Protein AF-A0A8H7N3E3-F1 (afdb_monomer_lite)

Foldseek 3Di:
DCPQPQDLLAAKEFEFDAPDPVQAEPVRDGFGDPLDMDGHPDPVSVVLVVCLVCVLPPPPPLVVLVPDPPRSSNSCRHPRVVVQPDPNNYTYDYQLCANADCCVVPNPGNRHNNPHHDCPPPVVCVVVVVVVVVVVVVVVVVVVVCVVCVVVPDDPCVVPDPPNPDPPD

Structure (mmCIF, N/CA/C/O backbone):
data_AF-A0A8H7N3E3-F1
#
_entry.id   AF-A0A8H7N3E3-F1
#
loop_
_atom_site.group_PDB
_atom_site.id
_atom_site.type_symbol
_atom_site.label_atom_id
_atom_site.label_alt_id
_atom_site.label_comp_id
_atom_site.label_asym_id
_atom_site.label_entity_id
_atom_site.label_seq_id
_atom_site.pdbx_PDB_ins_code
_atom_site.Cartn_x
_atom_site.Cartn_y
_atom_site.Cartn_z
_atom_site.occupancy
_atom_site.B_iso_or_equiv
_atom_site.auth_seq_id
_atom_site.auth_comp_id
_atom_site.auth_asym_id
_atom_site.auth_atom_id
_atom_site.pdbx_PDB_model_num
ATOM 1 N N . MET A 1 1 ? 7.000 -18.600 -3.829 1.00 56.16 1 MET A N 1
ATOM 2 C CA . MET A 1 1 ? 7.696 -17.412 -3.288 1.00 56.16 1 MET A CA 1
ATOM 3 C C . MET A 1 1 ? 6.668 -16.594 -2.520 1.00 56.16 1 MET A C 1
ATOM 5 O O . MET A 1 1 ? 5.616 -16.343 -3.088 1.00 56.16 1 MET A O 1
ATOM 9 N N . ASN A 1 2 ? 6.921 -16.256 -1.253 1.00 86.75 2 ASN A N 1
ATOM 10 C CA . ASN A 1 2 ? 6.021 -15.457 -0.412 1.00 86.75 2 ASN A CA 1
ATOM 11 C C . ASN A 1 2 ? 6.758 -14.183 0.020 1.00 86.75 2 ASN A C 1
ATOM 13 O O . ASN A 1 2 ? 7.501 -14.206 0.995 1.00 86.75 2 ASN A O 1
ATOM 17 N N . LEU A 1 3 ? 6.634 -13.109 -0.765 1.00 92.56 3 LEU A N 1
ATOM 18 C CA . LEU A 1 3 ? 7.453 -11.903 -0.597 1.00 92.56 3 LEU A CA 1
ATOM 19 C C . LEU A 1 3 ? 7.154 -11.151 0.709 1.00 92.56 3 LEU A C 1
ATOM 21 O O . LEU A 1 3 ? 8.069 -10.626 1.334 1.00 92.56 3 LEU A O 1
ATOM 25 N N . TRP A 1 4 ? 5.883 -11.085 1.107 1.00 94.69 4 TRP A N 1
ATOM 26 C CA . TRP A 1 4 ? 5.431 -10.291 2.257 1.00 94.69 4 TRP A CA 1
ATOM 27 C C . TRP A 1 4 ? 5.118 -11.135 3.493 1.00 94.69 4 TRP A C 1
ATOM 29 O O . TRP A 1 4 ? 4.577 -10.611 4.463 1.00 94.69 4 TRP A O 1
ATOM 39 N N . ASP A 1 5 ? 5.497 -12.416 3.473 1.00 94.00 5 ASP A N 1
ATOM 40 C CA . ASP A 1 5 ? 5.172 -13.393 4.516 1.00 94.00 5 ASP A CA 1
ATOM 41 C C . ASP A 1 5 ? 3.659 -13.450 4.809 1.00 94.00 5 ASP A C 1
ATOM 43 O O . ASP A 1 5 ? 3.222 -13.447 5.954 1.00 94.00 5 ASP A O 1
ATOM 47 N N . TYR A 1 6 ? 2.843 -13.458 3.749 1.00 93.69 6 TYR A N 1
ATOM 48 C CA . TYR A 1 6 ? 1.392 -13.600 3.853 1.00 93.69 6 TYR A CA 1
ATOM 49 C C . TYR A 1 6 ? 1.041 -15.033 4.261 1.00 93.69 6 TYR A C 1
ATOM 51 O O . TYR A 1 6 ? 1.397 -15.977 3.546 1.00 93.69 6 TYR A O 1
ATOM 59 N N . LYS A 1 7 ? 0.379 -15.219 5.404 1.00 94.44 7 LYS A N 1
ATOM 60 C CA . LYS A 1 7 ? 0.063 -16.544 5.962 1.00 94.44 7 LYS A CA 1
ATOM 61 C C . LYS A 1 7 ? -1.422 -16.868 5.785 1.00 94.44 7 LYS A C 1
ATOM 63 O O . LYS A 1 7 ? -2.224 -15.954 5.642 1.00 94.44 7 LYS A O 1
ATOM 68 N N . PRO A 1 8 ? -1.834 -18.148 5.867 1.00 93.75 8 PRO A N 1
ATOM 69 C CA . PRO A 1 8 ? -3.253 -18.512 5.777 1.00 93.75 8 PRO A CA 1
ATOM 70 C C . PRO A 1 8 ? -4.161 -17.854 6.831 1.00 93.75 8 PRO A C 1
ATOM 72 O O . PRO A 1 8 ? -5.365 -17.769 6.615 1.00 93.75 8 PRO A O 1
ATOM 75 N N . HIS A 1 9 ? -3.598 -17.418 7.964 1.00 95.00 9 HIS A N 1
ATOM 76 C CA . HIS A 1 9 ? -4.306 -16.683 9.022 1.00 95.00 9 HIS A CA 1
ATOM 77 C C . HIS A 1 9 ? -4.100 -15.161 8.954 1.00 95.00 9 HIS A C 1
ATOM 79 O O . HIS A 1 9 ? -4.698 -14.440 9.746 1.00 95.00 9 HIS A O 1
ATOM 85 N N . THR A 1 10 ? -3.282 -14.658 8.023 1.00 97.62 10 THR A N 1
ATOM 86 C CA . THR A 1 10 ? -3.203 -13.220 7.763 1.00 97.62 10 THR A CA 1
ATOM 87 C C . THR A 1 10 ? -4.523 -12.774 7.164 1.00 97.62 10 THR A C 1
ATOM 89 O O . THR A 1 10 ? -4.945 -13.291 6.134 1.00 97.62 10 THR A O 1
ATOM 92 N N . LEU A 1 11 ? -5.188 -11.818 7.806 1.00 98.25 11 LEU A N 1
ATOM 93 C CA . LEU A 1 11 ? -6.480 -11.311 7.355 1.00 98.25 11 LEU A CA 1
ATOM 94 C C . LEU A 1 11 ? -6.281 -10.269 6.271 1.00 98.25 11 LEU A C 1
ATOM 96 O O . LEU A 1 11 ? -6.944 -10.313 5.236 1.00 98.25 11 LEU A O 1
ATOM 100 N N . ILE A 1 12 ? -5.343 -9.350 6.505 1.00 98.06 12 ILE A N 1
ATOM 101 C CA . ILE A 1 12 ? -5.056 -8.246 5.602 1.00 98.06 12 ILE A CA 1
ATOM 102 C C . ILE A 1 12 ? -3.562 -7.922 5.586 1.00 98.06 12 ILE A C 1
ATOM 104 O O . ILE A 1 12 ? -2.892 -7.955 6.617 1.00 98.06 12 ILE A O 1
ATOM 108 N N . ALA A 1 13 ? -3.042 -7.590 4.410 1.00 97.62 13 ALA A N 1
ATOM 109 C CA . ALA A 1 13 ? -1.720 -7.010 4.239 1.00 97.62 13 ALA A CA 1
ATOM 110 C C . ALA A 1 13 ? -1.833 -5.674 3.506 1.00 97.62 13 ALA A C 1
ATOM 112 O O . ALA A 1 13 ? -2.474 -5.617 2.457 1.00 97.62 13 ALA A O 1
ATOM 113 N N . MET A 1 14 ? -1.222 -4.621 4.045 1.00 97.81 14 MET A N 1
ATOM 114 C CA . MET A 1 14 ? -1.304 -3.255 3.512 1.00 97.81 14 MET A CA 1
ATOM 115 C C . MET A 1 14 ? 0.052 -2.579 3.512 1.00 97.81 14 MET A C 1
ATOM 117 O O . MET A 1 14 ? 0.887 -2.860 4.372 1.00 97.81 14 MET A O 1
ATOM 121 N N . ALA A 1 15 ? 0.268 -1.690 2.545 1.00 97.56 15 ALA A N 1
ATOM 122 C CA . ALA A 1 15 ? 1.486 -0.897 2.490 1.00 97.56 15 ALA A CA 1
ATOM 123 C C . ALA A 1 15 ? 1.574 0.046 3.690 1.00 97.56 15 ALA A C 1
ATOM 125 O O . ALA A 1 15 ? 0.572 0.605 4.110 1.00 97.56 15 ALA A O 1
ATOM 126 N N . GLU A 1 16 ? 2.762 0.237 4.240 1.00 97.69 16 GLU A N 1
ATOM 127 C 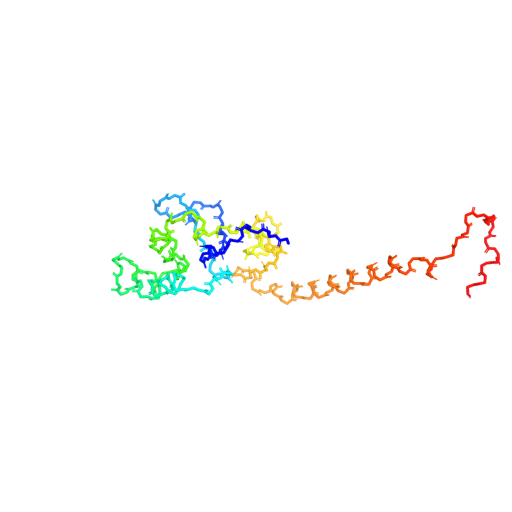CA . GLU A 1 16 ? 3.017 1.329 5.175 1.00 97.69 16 GLU A CA 1
ATOM 128 C C . GLU A 1 16 ? 2.908 2.672 4.442 1.00 97.69 16 GLU A C 1
ATOM 130 O O . GLU A 1 16 ? 3.212 2.776 3.242 1.00 97.69 16 GLU A O 1
ATOM 135 N N . ASP A 1 17 ? 2.458 3.699 5.160 1.00 96.38 17 ASP A N 1
ATOM 136 C CA . ASP A 1 17 ? 2.604 5.073 4.701 1.00 96.38 17 ASP A CA 1
ATOM 137 C C . ASP A 1 17 ? 4.048 5.573 4.890 1.00 96.38 17 ASP A C 1
ATOM 139 O O . ASP A 1 17 ? 4.984 4.776 5.027 1.00 96.38 17 ASP A O 1
ATOM 143 N N . LEU A 1 18 ? 4.263 6.883 4.814 1.00 94.38 18 LEU A N 1
ATOM 144 C CA . LEU A 1 18 ? 5.589 7.467 4.947 1.00 94.38 18 LEU A CA 1
ATOM 145 C C . LEU A 1 18 ? 6.094 7.338 6.395 1.00 94.38 18 LEU A C 1
ATOM 147 O O . LEU A 1 18 ? 5.359 7.537 7.356 1.00 94.38 18 LEU A O 1
ATOM 151 N N . ASP A 1 19 ? 7.385 7.058 6.568 1.00 95.00 19 ASP A N 1
ATOM 152 C CA . ASP A 1 19 ? 8.025 7.069 7.889 1.00 95.00 19 ASP A CA 1
ATOM 153 C C . ASP A 1 19 ? 8.356 8.513 8.312 1.00 95.00 19 ASP A C 1
ATOM 155 O O . ASP A 1 19 ? 9.507 8.957 8.289 1.00 95.00 19 ASP A O 1
ATOM 159 N N . ILE A 1 20 ? 7.311 9.287 8.614 1.00 93.62 20 ILE A N 1
ATOM 160 C CA . ILE A 1 20 ? 7.389 10.687 9.050 1.00 93.62 20 ILE A CA 1
ATOM 161 C C . ILE A 1 20 ? 6.420 10.944 10.210 1.00 93.62 20 ILE A C 1
ATOM 163 O O . ILE A 1 20 ? 5.387 10.286 10.287 1.00 93.62 20 ILE A O 1
ATOM 167 N N . PRO A 1 21 ? 6.682 11.930 11.095 1.00 94.69 21 PRO A N 1
ATOM 168 C CA . PRO A 1 21 ? 5.886 12.124 12.311 1.00 94.69 21 PRO A CA 1
ATOM 169 C C . PRO A 1 21 ? 4.356 12.213 12.124 1.00 94.69 21 PRO A C 1
ATOM 171 O O . PRO A 1 21 ? 3.650 11.680 12.977 1.00 94.69 21 PRO A O 1
ATOM 174 N N . PRO A 1 22 ? 3.814 12.840 11.057 1.00 92.50 22 PRO A N 1
ATOM 175 C CA . PRO A 1 22 ? 2.367 12.868 10.814 1.00 92.50 22 PRO A CA 1
ATOM 176 C C . PRO A 1 22 ? 1.711 11.507 10.542 1.00 92.50 22 PRO A C 1
ATOM 178 O O . PRO A 1 22 ? 0.512 11.375 10.766 1.00 92.50 22 PRO A O 1
ATOM 181 N N . ASP A 1 23 ? 2.477 10.515 10.087 1.00 95.31 23 ASP A N 1
ATOM 182 C CA . ASP A 1 23 ? 1.974 9.199 9.674 1.00 95.31 23 ASP A CA 1
ATOM 183 C C . ASP A 1 23 ? 2.129 8.137 10.770 1.00 95.31 23 ASP A C 1
ATOM 185 O O . ASP A 1 23 ? 2.068 6.935 10.517 1.00 95.31 23 ASP A O 1
ATOM 189 N N . TYR A 1 24 ? 2.287 8.583 12.015 1.00 97.38 24 TYR A N 1
ATOM 190 C CA . TYR A 1 24 ? 2.207 7.745 13.200 1.00 97.38 24 TYR A CA 1
ATOM 191 C C . TYR A 1 24 ? 0.866 7.943 13.890 1.00 97.38 24 TYR A C 1
ATOM 193 O O . TYR A 1 24 ? 0.427 9.063 14.150 1.00 97.38 24 TYR A O 1
ATOM 201 N N . ASP A 1 25 ? 0.220 6.836 14.230 1.00 96.06 25 ASP A N 1
ATOM 202 C CA . ASP A 1 25 ? -1.014 6.876 15.001 1.00 96.06 25 ASP A CA 1
ATOM 203 C C . ASP A 1 25 ? -0.760 7.132 16.507 1.00 96.06 25 ASP A C 1
ATOM 205 O O . ASP A 1 25 ? 0.393 7.186 16.951 1.00 96.06 25 ASP A O 1
ATOM 209 N N . PRO A 1 26 ? -1.813 7.259 17.341 1.00 95.25 26 PRO A N 1
ATOM 210 C CA . PRO A 1 26 ? -1.668 7.562 18.765 1.00 95.25 26 PRO A CA 1
ATOM 211 C C . PRO A 1 26 ? -0.919 6.494 19.572 1.00 95.25 26 PRO A C 1
ATOM 213 O O . PRO A 1 26 ? -0.466 6.777 20.680 1.00 95.25 26 PRO A O 1
ATOM 216 N N . GLN A 1 27 ? -0.794 5.271 19.052 1.00 95.81 27 GLN A N 1
ATOM 217 C CA . GLN A 1 27 ? -0.043 4.175 19.664 1.00 95.81 27 GLN A CA 1
ATOM 218 C C . GLN A 1 27 ? 1.394 4.079 19.121 1.00 95.81 27 GLN A C 1
ATOM 220 O O . GLN A 1 27 ? 2.124 3.155 19.483 1.00 95.81 27 GLN A O 1
ATOM 225 N N . GLY A 1 28 ? 1.820 5.025 18.278 1.00 97.00 28 GLY A N 1
ATOM 226 C CA . GLY A 1 28 ? 3.180 5.103 17.755 1.00 97.00 28 GLY A CA 1
ATOM 227 C C . GLY A 1 28 ? 3.478 4.078 16.663 1.00 97.00 28 GLY A C 1
ATOM 228 O O . GLY A 1 28 ? 4.639 3.726 16.462 1.00 97.00 28 GLY A O 1
ATOM 229 N N . LYS A 1 29 ? 2.458 3.586 15.954 1.00 97.19 29 LYS A N 1
ATOM 230 C CA . LYS A 1 29 ? 2.627 2.701 14.797 1.00 97.19 29 LYS A CA 1
ATOM 231 C C . LYS A 1 29 ? 2.361 3.466 13.505 1.00 97.19 29 LYS A C 1
ATOM 233 O O . LYS A 1 29 ? 1.343 4.154 13.405 1.00 97.19 29 LYS A O 1
ATOM 238 N N . ILE A 1 30 ? 3.207 3.248 12.496 1.00 97.56 30 ILE A N 1
ATOM 239 C CA . ILE A 1 30 ? 3.020 3.809 11.150 1.00 97.56 30 ILE A CA 1
ATOM 240 C C . ILE A 1 30 ? 1.618 3.447 10.631 1.00 97.56 30 ILE A C 1
ATOM 242 O O . ILE A 1 30 ? 1.139 2.318 10.816 1.00 97.56 30 ILE A O 1
ATOM 246 N N . ILE A 1 31 ? 0.934 4.427 10.048 1.00 97.88 31 ILE A N 1
ATOM 247 C CA . ILE A 1 31 ? -0.368 4.274 9.402 1.00 97.88 31 ILE A CA 1
ATOM 248 C C . ILE A 1 31 ? -0.205 3.367 8.178 1.00 97.88 31 ILE A C 1
ATOM 250 O O . ILE A 1 31 ? 0.778 3.438 7.448 1.00 97.88 31 ILE A O 1
ATOM 254 N N . LEU A 1 32 ? -1.170 2.482 7.955 1.00 97.81 32 LEU A N 1
ATOM 255 C CA . LEU A 1 32 ? -1.211 1.636 6.767 1.00 97.81 32 LEU A CA 1
ATOM 256 C C . LEU A 1 32 ? -2.007 2.322 5.661 1.00 97.81 32 LEU A C 1
ATOM 258 O O . LEU A 1 32 ? -3.127 2.763 5.899 1.00 97.81 32 LEU A O 1
ATOM 262 N N . ASN A 1 33 ? -1.423 2.383 4.469 1.00 97.38 33 ASN A N 1
ATOM 263 C CA . ASN A 1 33 ? -1.983 2.941 3.253 1.00 97.38 33 ASN A CA 1
ATOM 264 C C . ASN A 1 33 ? -3.014 1.996 2.617 1.00 97.38 33 ASN A C 1
ATOM 266 O O . ASN A 1 33 ? -2.745 0.816 2.385 1.00 97.38 33 ASN A O 1
ATOM 270 N N . THR A 1 34 ? -4.185 2.535 2.286 1.00 96.81 34 THR A N 1
ATOM 271 C CA . THR A 1 34 ? -5.326 1.774 1.744 1.00 96.81 34 THR A CA 1
ATOM 272 C C . THR A 1 34 ? -5.383 1.758 0.222 1.00 96.81 34 THR A C 1
ATOM 274 O O . THR A 1 34 ? -6.263 1.117 -0.350 1.00 96.81 34 THR A O 1
ATOM 277 N N . GLY A 1 35 ? -4.424 2.393 -0.461 1.00 95.44 35 GLY A N 1
ATOM 278 C CA . GLY A 1 35 ? -4.332 2.377 -1.922 1.00 95.44 35 GLY A CA 1
ATOM 279 C C . GLY A 1 35 ? -4.023 0.995 -2.505 1.00 95.44 35 GLY A C 1
ATOM 280 O O . GLY A 1 35 ? -4.335 0.732 -3.667 1.00 95.44 35 GLY A O 1
ATOM 281 N N . PHE A 1 36 ? -3.442 0.097 -1.705 1.00 96.25 36 PHE A N 1
ATOM 282 C CA . PHE A 1 36 ? -3.245 -1.305 -2.055 1.00 96.25 36 PHE A CA 1
ATOM 283 C C . PHE A 1 36 ? -3.326 -2.199 -0.816 1.00 96.25 36 PHE A C 1
ATOM 285 O O . PHE A 1 36 ? -2.591 -2.008 0.154 1.00 96.25 36 PHE A O 1
ATOM 292 N N . LEU A 1 37 ? -4.179 -3.222 -0.885 1.00 96.25 37 LEU A N 1
ATOM 293 C CA . LEU A 1 37 ? -4.330 -4.220 0.167 1.00 96.25 37 LEU A CA 1
ATOM 294 C C . LEU A 1 37 ? -4.569 -5.617 -0.412 1.00 96.25 37 LEU A C 1
ATOM 296 O O . LEU A 1 37 ? -5.195 -5.768 -1.461 1.00 96.25 37 LEU A O 1
ATOM 300 N N . ILE A 1 38 ? -4.100 -6.643 0.297 1.00 96.88 38 ILE A N 1
ATOM 301 C CA . ILE A 1 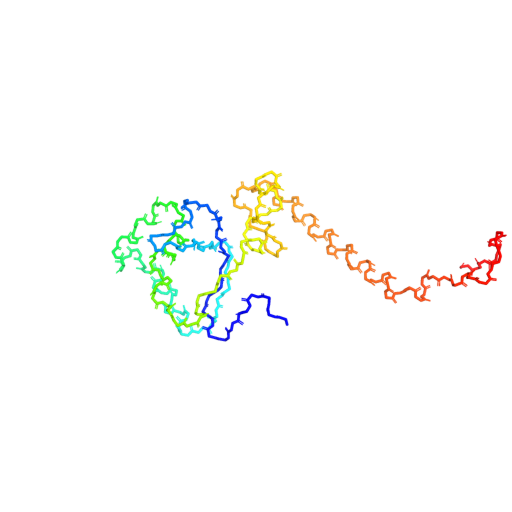38 ? -4.458 -8.047 0.062 1.00 96.88 38 ILE A CA 1
ATOM 302 C C . ILE A 1 38 ? -5.268 -8.526 1.256 1.00 96.88 38 ILE A C 1
ATOM 304 O O . ILE A 1 38 ? -4.774 -8.468 2.378 1.00 96.88 38 ILE A O 1
ATOM 308 N N . ALA A 1 39 ? -6.465 -9.054 1.016 1.00 96.94 39 ALA A N 1
ATOM 309 C CA . ALA A 1 39 ? -7.332 -9.592 2.057 1.00 96.94 39 ALA A CA 1
ATOM 310 C C . ALA A 1 39 ? -7.615 -11.088 1.842 1.00 96.94 39 ALA A C 1
ATOM 312 O O . ALA A 1 39 ? -7.868 -11.526 0.718 1.00 96.94 39 ALA A O 1
ATOM 313 N N . GLN A 1 40 ? -7.597 -11.865 2.925 1.00 96.62 40 GLN A N 1
ATOM 314 C CA . GLN A 1 40 ? -7.864 -13.300 2.903 1.00 96.62 40 GLN A CA 1
ATOM 315 C C . GLN A 1 40 ? -9.369 -13.497 2.962 1.00 96.62 40 GLN A C 1
ATOM 317 O O . GLN A 1 40 ? -10.021 -13.001 3.877 1.00 96.62 40 GLN A O 1
ATOM 322 N N . ALA A 1 41 ? -9.939 -14.266 2.039 1.00 97.12 41 ALA A N 1
ATOM 323 C CA . ALA A 1 41 ? -11.346 -14.634 2.132 1.00 97.12 41 ALA A CA 1
ATOM 324 C C . ALA A 1 41 ? -11.551 -15.565 3.341 1.00 97.12 41 ALA A C 1
ATOM 326 O O . ALA A 1 41 ? -11.150 -16.730 3.311 1.00 97.12 41 ALA A O 1
ATOM 327 N N . SER A 1 42 ? -12.125 -15.032 4.421 1.00 97.19 42 SER A N 1
ATOM 328 C CA . SER A 1 42 ? -12.452 -15.765 5.645 1.00 97.19 42 SER A CA 1
ATOM 329 C C . SER A 1 42 ? -13.567 -15.059 6.425 1.00 97.19 42 SER A C 1
ATOM 331 O O . SER A 1 42 ? -13.831 -13.869 6.222 1.00 97.19 42 SER A O 1
ATOM 333 N N . GLU A 1 43 ? -14.208 -15.777 7.348 1.00 97.88 43 GLU A N 1
ATOM 334 C CA . GLU A 1 43 ? -15.183 -15.184 8.272 1.00 97.88 43 GLU A CA 1
ATOM 335 C C . GLU A 1 43 ? -14.531 -14.101 9.145 1.00 97.88 43 GLU A C 1
ATOM 337 O O . GLU A 1 43 ? -15.079 -13.013 9.306 1.00 97.88 43 GLU A O 1
ATOM 342 N N . ARG A 1 44 ? -13.309 -14.353 9.625 1.00 97.62 44 ARG A N 1
ATOM 343 C CA . ARG A 1 44 ? -12.544 -13.421 10.460 1.00 97.62 44 ARG A CA 1
ATOM 344 C C . ARG A 1 44 ? -12.206 -12.121 9.719 1.00 97.62 44 ARG A C 1
ATOM 346 O O . ARG A 1 44 ? -12.371 -11.037 10.271 1.00 97.62 44 ARG A O 1
ATOM 353 N N . THR A 1 45 ? -11.815 -12.208 8.449 1.00 98.25 45 THR A N 1
ATOM 354 C CA . THR A 1 45 ? -11.601 -11.023 7.602 1.00 98.25 45 THR A CA 1
ATOM 355 C C . THR A 1 45 ? -12.914 -10.293 7.333 1.00 98.25 45 THR A C 1
ATOM 357 O O . THR A 1 45 ? -12.941 -9.070 7.311 1.00 98.25 45 THR A O 1
ATOM 360 N N . SER A 1 46 ? -14.026 -11.017 7.176 1.00 98.38 46 SER A N 1
ATOM 361 C CA . SER A 1 46 ? -15.345 -10.394 6.991 1.00 98.38 46 SER A CA 1
ATOM 362 C C . SER A 1 46 ? -15.772 -9.598 8.231 1.00 98.38 46 SER A C 1
ATOM 364 O O . SER A 1 46 ? -16.280 -8.492 8.093 1.00 98.38 46 SER A O 1
ATOM 366 N N . GLN A 1 47 ? -15.484 -10.104 9.437 1.00 98.25 47 GLN A N 1
ATOM 367 C CA . GLN A 1 47 ? -15.677 -9.360 10.691 1.00 98.25 47 GLN A CA 1
ATOM 368 C C . GLN A 1 47 ? -14.824 -8.082 10.735 1.00 98.25 47 GLN A C 1
ATOM 370 O O . GLN A 1 47 ? -15.302 -7.043 11.184 1.00 98.25 47 GLN A O 1
ATOM 375 N N . MET A 1 48 ? -13.577 -8.139 10.251 1.00 98.44 48 MET A N 1
ATOM 376 C CA . MET A 1 48 ? -12.719 -6.954 10.117 1.00 98.44 48 MET A CA 1
ATOM 377 C C . MET A 1 48 ? -13.321 -5.916 9.178 1.00 98.44 48 MET A C 1
ATOM 379 O O . MET A 1 48 ? -13.367 -4.741 9.535 1.00 98.44 48 MET A O 1
ATOM 383 N N . MET A 1 49 ? -13.809 -6.341 8.013 1.00 98.25 49 MET A N 1
ATOM 384 C CA . MET A 1 49 ? -14.421 -5.435 7.042 1.00 98.25 49 MET A CA 1
ATOM 385 C C . MET A 1 49 ? -15.722 -4.816 7.576 1.00 98.25 49 MET A C 1
ATOM 387 O O . MET A 1 49 ? -15.883 -3.607 7.454 1.00 98.25 49 MET A O 1
ATOM 391 N N . ASP A 1 50 ? -16.596 -5.584 8.243 1.00 98.38 50 ASP A N 1
ATOM 392 C CA . ASP A 1 50 ? -17.825 -5.052 8.869 1.00 98.38 50 ASP A CA 1
ATOM 393 C C . ASP A 1 50 ? -17.509 -4.033 9.972 1.00 98.38 50 ASP A C 1
ATOM 395 O O . ASP A 1 50 ? -18.122 -2.964 10.055 1.00 98.38 50 ASP A O 1
ATOM 399 N N . MET A 1 51 ? -16.507 -4.325 10.807 1.00 98.31 51 MET A N 1
ATOM 400 C CA . MET A 1 51 ? -16.069 -3.392 11.841 1.00 98.31 51 MET A CA 1
ATOM 401 C C . MET A 1 51 ? -15.501 -2.108 11.235 1.00 98.31 51 MET A C 1
ATOM 403 O O . MET A 1 51 ? -15.743 -1.026 11.764 1.00 98.31 51 MET A O 1
ATOM 407 N N . TRP A 1 52 ? -14.756 -2.221 10.136 1.00 97.81 52 TRP A N 1
ATOM 408 C CA . TRP A 1 52 ? -14.179 -1.076 9.443 1.00 97.81 52 TRP A CA 1
ATOM 409 C C . TRP A 1 52 ? -15.244 -0.215 8.760 1.00 97.81 52 TRP A C 1
ATOM 411 O O . TRP A 1 52 ? -15.246 0.999 8.951 1.00 97.81 52 TRP A O 1
ATOM 421 N N . GLU A 1 53 ? -16.187 -0.834 8.047 1.00 97.31 53 GLU A N 1
ATOM 422 C CA . GLU A 1 53 ? -17.309 -0.163 7.383 1.00 97.31 53 GLU A CA 1
ATOM 423 C C . GLU A 1 53 ? -18.202 0.574 8.386 1.00 97.31 53 GLU A C 1
ATOM 425 O O . GLU A 1 53 ? -18.528 1.742 8.189 1.00 97.31 53 GLU A O 1
ATOM 430 N N . THR A 1 54 ? -18.557 -0.090 9.490 1.00 97.69 54 THR A N 1
ATOM 431 C CA . THR A 1 54 ? -19.476 0.453 10.505 1.00 97.69 54 THR A CA 1
ATOM 432 C C . THR A 1 54 ? -18.780 1.260 11.604 1.00 97.69 54 THR A C 1
ATOM 434 O O . THR A 1 54 ? -19.435 1.770 12.520 1.00 97.69 54 THR A O 1
ATOM 437 N N . CYS A 1 55 ? -17.452 1.400 11.521 1.00 97.38 55 CYS A N 1
ATOM 438 C CA . CYS A 1 55 ? -16.621 2.173 12.444 1.00 97.38 55 CYS A CA 1
ATOM 439 C C . CYS A 1 55 ? -17.187 3.568 12.717 1.00 97.38 55 CYS A C 1
ATOM 441 O O . CYS A 1 55 ? -17.314 3.934 13.889 1.00 97.38 55 CYS A O 1
ATOM 443 N N . PRO A 1 56 ? -17.594 4.344 11.697 1.00 96.62 56 PRO A N 1
ATOM 444 C CA . PRO A 1 56 ? -18.032 5.707 11.927 1.00 96.62 56 PRO A CA 1
ATOM 445 C C . PRO A 1 56 ? -19.349 5.835 12.712 1.00 96.62 56 PRO A C 1
ATOM 447 O O . PRO A 1 56 ? -19.640 6.907 13.233 1.00 96.62 56 PRO A O 1
ATOM 450 N N . GLU A 1 57 ? -20.168 4.787 12.784 1.00 97.00 57 GLU A N 1
ATOM 451 C CA . GLU A 1 57 ? -21.405 4.757 13.572 1.00 97.00 57 GLU A CA 1
ATOM 452 C C . GLU A 1 57 ? -21.213 4.079 14.931 1.00 97.00 57 GLU A C 1
ATOM 454 O O . GLU A 1 57 ? -21.870 4.458 15.901 1.00 97.00 57 GLU A O 1
ATOM 459 N N . LYS A 1 58 ? -20.352 3.055 14.999 1.00 96.81 58 LYS A N 1
ATOM 460 C CA . LYS A 1 58 ? -20.251 2.151 16.154 1.00 96.81 58 LYS A CA 1
ATOM 461 C C . LYS A 1 58 ? -19.051 2.412 17.066 1.00 96.81 58 LYS A C 1
ATOM 463 O O . LYS A 1 58 ? -19.068 1.939 18.200 1.00 96.81 58 LYS A O 1
ATOM 468 N N . ILE A 1 59 ? -18.020 3.124 16.604 1.00 97.06 59 ILE A N 1
ATOM 469 C CA . ILE A 1 59 ? -16.788 3.372 17.369 1.00 97.06 59 ILE A CA 1
ATOM 470 C C . ILE A 1 59 ? -16.659 4.864 17.672 1.00 97.06 59 ILE A C 1
ATOM 472 O O . ILE A 1 59 ? -16.630 5.705 16.770 1.00 97.06 59 ILE A O 1
ATOM 476 N N . GLU A 1 60 ? -16.563 5.197 18.960 1.00 97.06 60 GLU A N 1
ATOM 477 C CA . GLU A 1 60 ? -16.431 6.578 19.421 1.00 97.06 60 GLU A CA 1
ATOM 478 C C . GLU A 1 60 ? -15.204 7.262 18.796 1.00 97.06 60 GLU A C 1
ATOM 480 O O . GLU A 1 60 ? -14.093 6.731 18.791 1.00 97.06 60 GLU A O 1
ATOM 485 N N . GLY A 1 61 ? -15.419 8.449 18.227 1.00 95.94 61 GLY A N 1
ATOM 486 C CA . GLY A 1 61 ? -14.388 9.236 17.549 1.00 95.94 61 GLY A CA 1
ATOM 487 C C . GLY A 1 61 ? -14.082 8.807 16.110 1.00 95.94 61 GLY A C 1
ATOM 488 O O . GLY A 1 61 ? -13.582 9.627 15.343 1.00 95.94 61 GLY A O 1
ATOM 489 N N . CYS A 1 62 ? -14.442 7.591 15.683 1.00 97.31 62 CYS A N 1
ATOM 490 C CA . CYS A 1 62 ? -14.147 7.138 14.320 1.00 97.31 62 CYS A CA 1
ATOM 491 C C . CYS A 1 62 ? -14.889 7.943 13.241 1.00 97.31 62 CYS A C 1
ATOM 493 O O . CYS A 1 62 ? -14.382 8.132 12.133 1.00 97.31 62 CYS A O 1
ATOM 495 N N . ASN A 1 63 ? -16.055 8.506 13.578 1.00 97.19 63 ASN A N 1
ATOM 496 C CA . ASN A 1 63 ? -16.808 9.398 12.695 1.00 97.19 63 ASN A CA 1
ATOM 497 C C . ASN A 1 63 ? -16.012 10.622 12.212 1.00 97.19 63 ASN A C 1
ATOM 499 O O . ASN A 1 63 ? -16.335 11.166 11.157 1.00 97.19 63 ASN A O 1
ATOM 503 N N . HIS A 1 64 ? -14.961 11.024 12.934 1.00 96.31 64 HIS A N 1
ATOM 504 C CA . HIS A 1 64 ? -14.049 12.088 12.533 1.00 96.31 64 HIS A CA 1
ATOM 505 C C . HIS A 1 64 ? -13.495 11.851 11.122 1.00 96.31 64 HIS A C 1
ATOM 507 O O . HIS A 1 64 ? -13.468 12.768 10.298 1.00 96.31 64 HIS A O 1
ATOM 513 N N . TRP A 1 65 ? -13.141 10.607 10.799 1.00 96.44 65 TRP A N 1
ATOM 514 C CA . TRP A 1 65 ? -12.550 10.251 9.513 1.00 96.44 65 TRP A CA 1
ATOM 515 C C . TRP A 1 65 ? -13.540 10.296 8.338 1.00 96.44 65 TRP A C 1
ATOM 517 O O . TRP A 1 65 ? -13.113 10.330 7.189 1.00 96.44 65 TRP A O 1
ATOM 527 N N . LYS A 1 66 ? -14.857 10.432 8.567 1.00 94.56 66 LYS A N 1
ATOM 528 C CA . LYS A 1 66 ? -15.817 10.693 7.470 1.00 94.56 66 LYS A CA 1
ATOM 529 C C . LYS A 1 66 ? -15.511 11.984 6.712 1.00 94.56 66 LYS A C 1
ATOM 531 O O . LYS A 1 66 ? -15.815 12.097 5.529 1.00 94.56 66 LYS A O 1
ATOM 536 N N . HIS A 1 67 ? -14.958 12.973 7.408 1.00 94.94 67 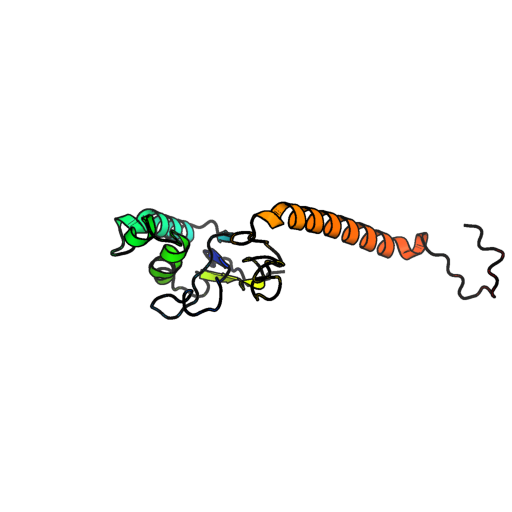HIS A N 1
ATOM 537 C CA . HIS A 1 67 ? -14.799 14.332 6.888 1.00 94.94 67 HIS A CA 1
ATOM 538 C C . HIS A 1 67 ? -13.348 14.803 6.856 1.00 94.94 67 HIS A C 1
ATOM 540 O O . HIS A 1 67 ? -13.074 15.868 6.311 1.00 94.94 67 HIS A O 1
ATOM 546 N N . ASN A 1 68 ? -12.427 14.017 7.412 1.00 94.75 68 ASN A N 1
ATOM 547 C CA . ASN A 1 68 ? -11.024 14.377 7.517 1.00 94.75 68 ASN A CA 1
ATOM 548 C C . ASN A 1 68 ? -10.165 13.369 6.762 1.00 94.75 68 ASN A C 1
ATOM 550 O O . ASN A 1 68 ? -10.347 12.157 6.884 1.00 94.75 68 ASN A O 1
ATOM 554 N N . TRP A 1 69 ? -9.218 13.895 5.994 1.00 91.25 69 TRP A N 1
ATOM 555 C CA . TRP A 1 69 ? -8.166 13.101 5.377 1.00 91.25 69 TRP A CA 1
ATOM 556 C C . TRP A 1 69 ? -7.328 12.410 6.471 1.00 91.25 69 TRP A C 1
ATOM 558 O O . TRP A 1 69 ? -7.001 13.065 7.456 1.00 91.25 69 TRP A O 1
ATOM 568 N N . ALA A 1 70 ? -6.962 11.129 6.361 1.00 93.12 70 ALA A N 1
ATOM 569 C CA . ALA A 1 70 ? -7.027 10.261 5.176 1.00 93.12 70 ALA A CA 1
ATOM 570 C C . ALA A 1 70 ? -8.179 9.232 5.198 1.00 93.12 70 ALA A C 1
ATOM 572 O O . ALA A 1 70 ? -8.046 8.140 4.656 1.00 93.12 70 ALA A O 1
ATOM 573 N N . HIS A 1 71 ? -9.319 9.566 5.809 1.00 95.56 71 HIS A N 1
ATOM 574 C CA . HIS A 1 71 ? -10.536 8.747 5.768 1.00 95.56 71 HIS A CA 1
ATOM 575 C C . HIS A 1 71 ? -10.354 7.303 6.268 1.00 95.56 71 HIS A C 1
ATOM 577 O O . HIS A 1 71 ? -9.921 7.084 7.402 1.00 95.56 71 HIS A O 1
ATOM 583 N N . GLU A 1 72 ? -10.723 6.309 5.456 1.00 96.19 72 GLU A N 1
ATOM 584 C CA . GLU A 1 72 ? -10.705 4.896 5.816 1.00 96.19 72 GLU A CA 1
ATOM 585 C C . GLU A 1 72 ? -9.295 4.408 6.161 1.00 96.19 72 GLU A C 1
ATOM 587 O O . GLU A 1 72 ? -9.155 3.564 7.047 1.00 96.19 72 GLU A O 1
ATOM 592 N N . GLN A 1 73 ? -8.264 5.002 5.548 1.00 96.88 73 GLN A N 1
ATOM 593 C CA . GLN A 1 73 ? -6.854 4.744 5.839 1.00 96.88 73 GLN A CA 1
ATOM 594 C C . GLN A 1 73 ? -6.511 5.009 7.304 1.00 96.88 73 GLN A C 1
ATOM 596 O O . GLN A 1 73 ? -5.989 4.148 8.027 1.00 96.88 73 GLN A O 1
ATOM 601 N N . SER A 1 74 ? -6.855 6.211 7.761 1.00 96.62 74 SER A N 1
ATOM 602 C CA . SER A 1 74 ? -6.644 6.621 9.141 1.00 96.62 74 SER A CA 1
ATOM 603 C C . SER A 1 74 ? -7.576 5.852 10.076 1.00 96.62 74 SER A C 1
ATOM 605 O O . SER A 1 74 ? -7.127 5.378 11.117 1.00 96.62 74 SER A O 1
ATOM 607 N N . ALA A 1 75 ? -8.836 5.625 9.689 1.00 97.69 75 ALA A N 1
ATOM 608 C CA . ALA A 1 75 ? -9.780 4.847 10.490 1.00 97.69 75 ALA A CA 1
ATOM 609 C C . ALA A 1 75 ? -9.275 3.423 10.776 1.00 97.69 75 ALA A C 1
ATOM 611 O O . ALA A 1 75 ? -9.338 2.972 11.923 1.00 97.69 75 ALA A O 1
ATOM 612 N N . PHE A 1 76 ? -8.709 2.738 9.774 1.00 98.12 76 PHE A N 1
ATOM 613 C CA . PHE A 1 76 ? -8.150 1.400 9.959 1.00 98.12 76 PHE A CA 1
ATOM 614 C C . PHE A 1 76 ? -7.039 1.395 11.008 1.00 98.12 76 PHE A C 1
ATOM 616 O O . PHE A 1 76 ? -7.053 0.595 11.947 1.00 98.12 76 PHE A O 1
ATOM 623 N N . SER A 1 77 ? -6.079 2.305 10.840 1.00 97.62 77 SER A N 1
ATOM 624 C CA . SER A 1 77 ? -4.867 2.341 11.656 1.00 97.62 77 SER A CA 1
ATOM 625 C C . SER A 1 77 ? -5.140 2.825 13.078 1.00 97.62 77 SER A C 1
ATOM 627 O O . SER A 1 77 ? -4.530 2.309 14.006 1.00 97.62 77 SER A O 1
ATOM 629 N N . TYR A 1 78 ? -6.085 3.751 13.263 1.00 97.50 78 TYR A N 1
ATOM 630 C CA . TYR A 1 78 ? -6.423 4.312 14.574 1.00 97.50 78 TYR A CA 1
ATOM 631 C C . TYR A 1 78 ? -7.362 3.412 15.383 1.00 97.50 78 TYR A C 1
ATOM 633 O O . TYR A 1 78 ? -7.251 3.366 16.606 1.00 97.50 78 TYR A O 1
ATOM 641 N N . TYR A 1 79 ? -8.298 2.719 14.726 1.00 97.31 79 TYR A N 1
ATOM 642 C CA . TYR A 1 79 ? -9.397 2.037 15.418 1.00 97.31 79 TYR A CA 1
ATOM 643 C C . TYR A 1 79 ? -9.474 0.538 15.128 1.00 97.31 79 TYR A C 1
ATOM 645 O O . TYR A 1 79 ? -9.692 -0.250 16.046 1.00 97.31 79 TYR A O 1
ATOM 653 N N . ILE A 1 80 ? -9.305 0.117 13.874 1.00 97.94 80 ILE A N 1
ATOM 654 C CA . ILE A 1 80 ? -9.644 -1.256 13.466 1.00 97.94 80 ILE A CA 1
ATOM 655 C C . ILE A 1 80 ? -8.543 -2.242 13.813 1.00 97.94 80 ILE A C 1
ATOM 657 O O . ILE A 1 80 ? -8.827 -3.258 14.448 1.00 97.94 80 ILE A O 1
ATOM 661 N N . ARG A 1 81 ? -7.287 -1.939 13.460 1.00 97.06 81 ARG A N 1
ATOM 662 C CA . ARG A 1 81 ? -6.169 -2.890 13.602 1.00 97.06 81 ARG A CA 1
ATOM 663 C C . ARG A 1 81 ? -5.973 -3.409 15.026 1.00 97.06 81 ARG A C 1
ATOM 665 O O . ARG A 1 81 ? -5.453 -4.499 15.217 1.00 97.06 81 ARG A O 1
ATOM 672 N N . TYR A 1 82 ? -6.410 -2.648 16.024 1.00 96.50 82 TYR A N 1
ATOM 673 C CA . TYR A 1 82 ? -6.278 -3.001 17.435 1.00 96.50 82 TYR A CA 1
ATOM 674 C C . TYR A 1 82 ? -7.290 -4.035 17.933 1.00 96.50 82 TYR A C 1
ATOM 676 O O . TYR A 1 82 ? -7.122 -4.538 19.038 1.00 96.50 82 TYR A O 1
ATOM 684 N N . ASN A 1 83 ? -8.291 -4.400 17.126 1.00 97.06 83 ASN A N 1
ATOM 685 C CA . ASN A 1 83 ? -9.239 -5.479 17.437 1.00 97.06 83 ASN A CA 1
ATOM 686 C C . ASN A 1 83 ? -8.845 -6.831 16.808 1.00 97.06 83 ASN A C 1
ATOM 688 O O . ASN A 1 83 ? -9.526 -7.841 17.007 1.00 97.06 83 ASN A O 1
ATOM 692 N N . PHE A 1 84 ? -7.745 -6.852 16.049 1.00 96.62 84 PHE A N 1
ATOM 693 C CA . PHE A 1 84 ? -7.219 -8.017 15.334 1.00 96.62 84 PHE A CA 1
ATOM 694 C C . PHE A 1 84 ? -5.755 -8.216 15.731 1.00 96.62 84 PHE A C 1
ATOM 696 O O . PHE A 1 84 ? -4.829 -7.816 15.026 1.00 96.62 84 PHE A O 1
ATOM 703 N N . THR A 1 85 ? -5.573 -8.716 16.955 1.00 92.88 85 THR A N 1
ATOM 704 C CA . THR A 1 85 ? -4.281 -8.778 17.646 1.00 92.88 85 THR A CA 1
ATOM 705 C C . THR A 1 85 ? -3.604 -10.136 17.571 1.00 92.88 85 THR A C 1
ATOM 707 O O . THR A 1 85 ? -2.501 -10.266 18.108 1.00 92.88 85 THR A O 1
ATOM 710 N N . GLU A 1 86 ? -4.237 -11.150 16.972 1.00 94.25 86 GLU A N 1
ATOM 711 C CA . GLU A 1 86 ? -3.557 -12.433 16.818 1.00 94.25 86 GLU A CA 1
ATOM 712 C C . GLU A 1 86 ? -2.315 -12.243 15.931 1.00 94.25 86 GLU A C 1
ATOM 714 O O . GLU A 1 86 ? -2.308 -11.383 15.036 1.00 94.25 86 GLU A O 1
ATOM 719 N N . PRO A 1 87 ? -1.232 -13.002 16.184 1.00 92.06 87 PRO A N 1
ATOM 720 C CA . PRO A 1 87 ? -0.003 -12.869 15.419 1.00 92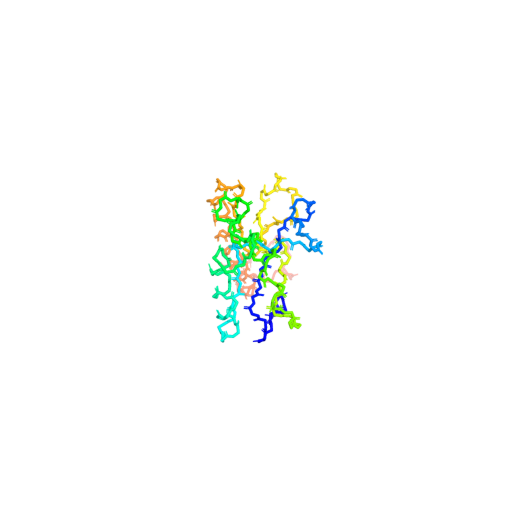.06 87 PRO A CA 1
ATOM 721 C C . PRO A 1 87 ? -0.272 -12.914 13.912 1.00 92.06 87 PRO A C 1
ATOM 723 O O . PRO A 1 87 ? -0.974 -13.794 13.423 1.00 92.06 87 PRO A O 1
ATOM 726 N N . ASP A 1 88 ? 0.296 -11.950 13.189 1.00 92.19 88 ASP A N 1
ATOM 727 C CA . ASP A 1 88 ? 0.219 -11.836 11.730 1.00 92.19 88 ASP A CA 1
ATOM 728 C C . ASP A 1 88 ? -1.194 -11.645 11.124 1.00 92.19 88 ASP A C 1
ATOM 730 O O . ASP A 1 88 ? -1.316 -11.730 9.900 1.00 92.19 88 ASP A O 1
ATOM 734 N N . GLU A 1 89 ? -2.245 -11.333 11.908 1.00 97.00 89 GLU A N 1
ATOM 735 C CA . GLU A 1 89 ? -3.584 -10.994 11.369 1.00 97.00 89 GLU A CA 1
ATOM 736 C C . GLU A 1 89 ? -3.544 -9.740 10.476 1.00 97.00 89 GLU A C 1
ATOM 738 O O . GLU A 1 89 ? -4.193 -9.699 9.427 1.00 97.00 89 GLU A O 1
ATOM 743 N N . VAL A 1 90 ? -2.753 -8.736 10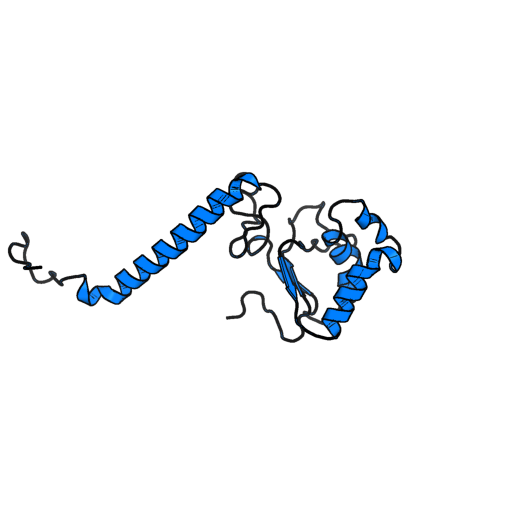.866 1.00 97.62 90 VAL A N 1
ATOM 744 C CA . VAL A 1 90 ? -2.493 -7.516 10.090 1.00 97.62 90 VAL A CA 1
ATOM 745 C C . VAL A 1 90 ? -1.016 -7.474 9.724 1.00 97.62 90 VAL A C 1
ATOM 747 O O . VAL A 1 90 ? -0.150 -7.403 10.599 1.00 97.62 90 VAL A O 1
ATOM 750 N N . ARG A 1 91 ? -0.722 -7.508 8.424 1.00 96.81 91 ARG A N 1
ATOM 751 C CA . ARG A 1 91 ? 0.644 -7.548 7.903 1.00 96.81 91 ARG A CA 1
ATOM 752 C C . ARG A 1 91 ? 1.028 -6.240 7.218 1.00 96.81 91 ARG A C 1
ATOM 754 O O . ARG A 1 91 ? 0.355 -5.776 6.302 1.00 96.81 91 ARG A O 1
ATOM 761 N N . ASN A 1 92 ? 2.171 -5.692 7.608 1.00 96.62 92 ASN A N 1
ATOM 762 C CA . ASN A 1 92 ? 2.739 -4.525 6.948 1.00 96.62 92 ASN A CA 1
ATOM 763 C C . ASN A 1 92 ? 3.498 -4.953 5.687 1.00 96.62 92 ASN A C 1
ATOM 765 O O . ASN A 1 92 ? 4.309 -5.883 5.706 1.00 96.62 92 ASN A O 1
ATOM 769 N N . ILE A 1 93 ? 3.254 -4.245 4.594 1.00 97.62 93 ILE A N 1
ATOM 770 C CA . ILE A 1 93 ? 4.047 -4.290 3.373 1.00 97.62 93 ILE A CA 1
ATOM 771 C C . ILE A 1 93 ? 4.943 -3.045 3.397 1.00 97.62 93 ILE A C 1
ATOM 773 O O . ILE A 1 93 ? 4.415 -1.944 3.542 1.00 97.62 93 ILE A O 1
ATOM 777 N N . PRO A 1 94 ? 6.274 -3.165 3.228 1.00 96.81 94 PRO A N 1
ATOM 778 C CA . PRO A 1 94 ? 7.145 -1.993 3.178 1.00 96.81 94 PRO A CA 1
ATOM 779 C C . PRO A 1 94 ? 6.642 -0.973 2.155 1.00 96.81 94 PRO A C 1
ATOM 781 O O . PRO A 1 94 ? 6.321 -1.357 1.025 1.00 96.81 94 PRO A O 1
ATOM 784 N N . CYS A 1 95 ? 6.608 0.315 2.504 1.00 96.50 95 CYS A N 1
ATOM 785 C CA . CYS A 1 95 ? 6.037 1.338 1.621 1.00 96.50 95 CYS A CA 1
ATOM 786 C C . CYS A 1 95 ? 6.683 1.321 0.220 1.00 96.50 95 CYS A C 1
ATOM 788 O O . CYS A 1 95 ? 5.997 1.414 -0.793 1.00 96.50 95 CYS A O 1
ATOM 790 N N . ALA A 1 96 ? 7.996 1.068 0.134 1.00 96.69 96 ALA A N 1
ATOM 791 C CA . ALA A 1 96 ? 8.732 0.974 -1.125 1.00 96.69 96 ALA A CA 1
ATOM 792 C C . ALA A 1 96 ? 8.193 -0.098 -2.083 1.00 96.69 96 ALA A C 1
ATOM 794 O O . ALA A 1 96 ? 8.412 -0.015 -3.289 1.00 96.69 96 ALA A O 1
ATOM 795 N N . HIS A 1 97 ? 7.497 -1.112 -1.571 1.00 96.94 97 HIS A N 1
ATOM 796 C CA . HIS A 1 97 ? 6.963 -2.203 -2.374 1.00 96.94 97 HIS A CA 1
ATOM 797 C C . HIS A 1 97 ? 5.630 -1.848 -3.037 1.00 96.94 97 HIS A C 1
ATOM 799 O O . HIS A 1 97 ? 5.415 -2.258 -4.180 1.00 96.94 97 HIS A O 1
ATOM 805 N N . ALA A 1 98 ? 4.755 -1.112 -2.347 1.00 96.38 98 ALA A N 1
ATOM 806 C CA . ALA A 1 98 ? 3.365 -0.951 -2.778 1.00 96.38 98 ALA A CA 1
ATOM 807 C C . ALA A 1 98 ? 2.716 0.417 -2.480 1.00 96.38 98 ALA A C 1
ATOM 809 O O . ALA A 1 98 ? 1.519 0.577 -2.698 1.00 96.38 98 ALA A O 1
ATOM 810 N N . ASN A 1 99 ? 3.484 1.406 -2.021 1.00 96.38 99 ASN A N 1
ATOM 811 C CA . ASN A 1 99 ? 3.048 2.792 -1.865 1.00 96.38 99 ASN A CA 1
ATOM 812 C C . ASN A 1 99 ? 4.020 3.749 -2.580 1.00 96.38 99 ASN A C 1
ATOM 814 O O . ASN A 1 99 ? 5.208 3.460 -2.757 1.00 96.38 99 ASN A O 1
ATOM 818 N N . GLY A 1 100 ? 3.501 4.898 -3.010 1.00 95.00 100 GLY A N 1
ATOM 819 C CA . GLY A 1 100 ? 4.220 5.874 -3.820 1.00 95.00 100 GLY A CA 1
ATOM 820 C C . GLY A 1 100 ? 4.636 5.340 -5.195 1.00 95.00 100 GLY A C 1
ATOM 821 O O . GLY A 1 100 ? 4.058 4.398 -5.742 1.00 95.00 100 GLY A O 1
ATOM 822 N N . ASN A 1 101 ? 5.628 5.987 -5.799 1.00 95.06 101 ASN A N 1
ATOM 823 C CA . ASN A 1 101 ? 6.133 5.655 -7.131 1.00 95.06 101 ASN A CA 1
ATOM 824 C C . ASN A 1 101 ? 7.546 6.219 -7.345 1.00 95.06 101 ASN A C 1
ATOM 826 O O . ASN A 1 101 ? 8.086 6.934 -6.501 1.00 95.06 101 ASN A O 1
ATOM 830 N N . GLU A 1 102 ? 8.148 5.929 -8.502 1.00 93.75 102 GLU A N 1
ATOM 831 C CA . GLU A 1 102 ? 9.526 6.330 -8.811 1.00 93.75 102 GLU A CA 1
ATOM 832 C C . GLU A 1 102 ? 9.762 7.854 -8.833 1.00 93.75 102 GLU A C 1
ATOM 834 O O . GLU A 1 102 ? 10.911 8.276 -8.704 1.00 93.75 102 GLU A O 1
ATOM 839 N N . TYR A 1 103 ? 8.706 8.671 -8.929 1.00 94.50 103 TYR A N 1
ATOM 840 C CA . TYR A 1 103 ? 8.771 10.137 -8.946 1.00 94.50 103 TYR A CA 1
ATOM 841 C C . TYR A 1 103 ? 8.459 10.799 -7.598 1.00 94.50 103 TYR A C 1
ATOM 843 O O . TYR A 1 103 ? 8.550 12.024 -7.505 1.00 94.50 103 TYR A O 1
ATOM 851 N N . TYR A 1 104 ? 8.101 10.028 -6.566 1.00 92.38 104 TYR A N 1
ATOM 852 C CA . TYR A 1 104 ? 7.831 10.565 -5.231 1.00 92.38 104 TYR A CA 1
ATOM 853 C C . TYR A 1 104 ? 9.044 11.352 -4.694 1.00 92.38 104 TYR A C 1
ATOM 855 O O . TYR A 1 104 ? 10.190 10.911 -4.839 1.00 92.38 104 TYR A O 1
ATOM 863 N N . GLU A 1 105 ? 8.792 12.544 -4.137 1.00 91.19 105 GLU A N 1
ATOM 864 C CA . GLU A 1 105 ? 9.818 13.525 -3.732 1.00 91.19 105 GLU A CA 1
ATOM 865 C C . GLU A 1 105 ? 10.894 13.760 -4.805 1.00 91.19 105 GLU A C 1
ATOM 867 O O . GLU A 1 105 ? 12.092 13.621 -4.560 1.00 91.19 105 GLU A O 1
ATOM 872 N N . GLU A 1 106 ? 10.469 14.050 -6.038 1.00 91.50 106 GLU A N 1
ATOM 873 C CA . GLU A 1 106 ? 11.378 14.250 -7.181 1.00 91.50 106 GLU A CA 1
ATOM 874 C C . GLU A 1 106 ? 12.311 13.048 -7.422 1.00 91.50 106 GLU A C 1
ATOM 876 O O . GLU A 1 106 ? 13.434 13.176 -7.912 1.00 91.50 106 GLU A O 1
ATOM 881 N N . GLY A 1 107 ? 11.849 11.855 -7.049 1.00 90.12 107 GLY A N 1
ATOM 882 C CA . GLY A 1 107 ? 12.616 10.626 -7.136 1.00 90.12 107 GLY A CA 1
ATOM 883 C C . GLY A 1 107 ? 13.682 10.471 -6.052 1.00 90.12 107 GLY A C 1
ATOM 884 O O . GLY A 1 107 ? 14.640 9.728 -6.276 1.00 90.12 107 GLY A O 1
ATOM 885 N N . LYS A 1 108 ? 13.537 11.123 -4.896 1.00 91.25 108 LYS A N 1
ATOM 886 C CA . LYS A 1 108 ? 14.406 10.936 -3.718 1.00 91.25 108 LYS A CA 1
ATOM 887 C C . LYS A 1 108 ? 13.726 10.183 -2.576 1.00 91.25 108 LYS A C 1
ATOM 889 O O . LYS A 1 108 ? 14.430 9.667 -1.714 1.00 91.25 108 LYS A O 1
ATOM 894 N N . GLY A 1 109 ? 12.400 10.074 -2.594 1.00 90.38 109 GLY A N 1
ATOM 895 C CA . GLY A 1 109 ? 11.659 9.474 -1.493 1.00 90.38 109 GLY A CA 1
ATOM 896 C C . GLY A 1 109 ? 11.804 7.951 -1.411 1.00 90.38 109 GLY A C 1
ATOM 897 O O . GLY A 1 109 ? 12.128 7.270 -2.392 1.00 90.38 109 GLY A O 1
ATOM 898 N N . ALA A 1 110 ? 11.556 7.410 -0.216 1.00 93.31 110 ALA A N 1
ATOM 899 C CA . ALA A 1 110 ? 11.725 5.986 0.084 1.00 93.31 110 ALA A CA 1
ATOM 900 C C . ALA A 1 110 ? 10.613 5.102 -0.509 1.00 93.31 110 ALA A C 1
ATOM 902 O O . ALA A 1 110 ? 10.868 3.967 -0.915 1.00 93.31 110 ALA A O 1
ATOM 903 N N . CYS A 1 111 ? 9.387 5.618 -0.609 1.00 95.56 111 CYS A N 1
ATOM 904 C CA . CYS A 1 111 ? 8.234 4.858 -1.086 1.00 95.56 111 CYS A CA 1
ATOM 905 C C . CYS A 1 111 ? 8.164 4.878 -2.620 1.00 95.56 111 CYS A C 1
ATOM 907 O O . CYS A 1 111 ? 7.559 5.748 -3.246 1.00 95.56 111 CYS A O 1
ATOM 909 N N . ARG A 1 112 ? 8.885 3.931 -3.229 1.00 94.50 112 ARG A N 1
ATOM 910 C CA . ARG A 1 112 ? 9.118 3.843 -4.678 1.00 94.50 112 ARG A CA 1
ATOM 911 C C . ARG A 1 112 ? 8.057 3.086 -5.472 1.00 94.50 112 ARG A C 1
ATOM 913 O O . ARG A 1 112 ? 8.109 3.141 -6.699 1.00 94.50 112 ARG A O 1
ATOM 920 N N . GLY A 1 113 ? 7.148 2.365 -4.820 1.00 94.25 113 GLY A N 1
ATOM 921 C CA . GLY A 1 113 ? 6.141 1.540 -5.490 1.00 94.25 113 GLY A CA 1
ATOM 922 C C . GLY A 1 113 ? 6.724 0.507 -6.465 1.00 94.25 113 GLY A C 1
ATOM 923 O O . GLY A 1 113 ? 6.329 0.458 -7.628 1.00 94.25 113 GLY A O 1
ATOM 924 N N . HIS A 1 114 ? 7.704 -0.290 -6.022 1.00 93.31 114 HIS A N 1
ATOM 925 C CA . HIS A 1 114 ? 8.452 -1.229 -6.869 1.00 93.31 114 HIS A CA 1
ATOM 926 C C . HIS A 1 114 ? 7.590 -2.308 -7.533 1.00 93.31 114 HIS A C 1
ATOM 928 O O . HIS A 1 114 ? 7.873 -2.692 -8.668 1.00 93.31 114 HIS A O 1
ATOM 934 N N . PHE A 1 115 ? 6.576 -2.811 -6.825 1.00 93.44 115 PHE A N 1
ATOM 935 C CA . PHE A 1 115 ? 5.665 -3.842 -7.329 1.00 93.44 115 PHE A CA 1
ATOM 936 C C . PHE A 1 115 ? 4.297 -3.258 -7.668 1.00 93.44 115 PHE A C 1
ATOM 938 O O . PHE A 1 115 ? 3.710 -3.622 -8.684 1.00 93.44 115 PHE A O 1
ATOM 945 N N . VAL A 1 116 ? 3.812 -2.328 -6.842 1.00 94.31 116 VAL A N 1
ATOM 946 C CA . VAL A 1 116 ? 2.591 -1.560 -7.096 1.00 94.31 116 VAL A CA 1
ATOM 947 C C . VAL A 1 116 ? 2.932 -0.079 -7.037 1.00 94.31 116 VAL A C 1
ATOM 949 O O . VAL A 1 116 ? 3.392 0.419 -6.013 1.00 94.31 116 VAL A O 1
ATOM 952 N N . SER A 1 117 ? 2.704 0.621 -8.147 1.00 95.06 117 SER A N 1
ATOM 953 C CA . SER A 1 117 ? 2.906 2.063 -8.239 1.00 95.06 117 SER A CA 1
ATOM 954 C C . SER A 1 117 ? 1.620 2.794 -7.854 1.00 95.06 117 SER A C 1
ATOM 956 O O . SER A 1 117 ? 0.638 2.782 -8.599 1.00 95.06 117 SER A O 1
ATOM 958 N N . HIS A 1 118 ? 1.630 3.433 -6.687 1.00 95.75 118 HIS A N 1
ATOM 959 C CA . HIS A 1 118 ? 0.521 4.211 -6.154 1.00 95.75 118 HIS A CA 1
ATOM 960 C C . HIS A 1 118 ? 0.747 5.709 -6.429 1.00 95.75 118 HIS A C 1
ATOM 962 O O . HIS A 1 118 ? 1.548 6.388 -5.785 1.00 95.75 118 HIS A O 1
ATOM 968 N N . ASN A 1 119 ? 0.042 6.243 -7.426 1.00 94.62 119 ASN A N 1
ATOM 969 C CA . ASN A 1 119 ? 0.215 7.617 -7.914 1.00 94.62 119 ASN A CA 1
ATOM 970 C C . ASN A 1 119 ? -0.668 8.626 -7.163 1.00 94.62 119 ASN A C 1
ATOM 972 O O . ASN A 1 119 ? -1.423 9.366 -7.787 1.00 94.62 119 ASN A O 1
ATOM 976 N N . TRP A 1 120 ? -0.615 8.651 -5.829 1.00 91.06 120 TRP A N 1
ATOM 977 C CA . TRP A 1 120 ? -1.473 9.533 -5.027 1.00 91.06 120 TRP A CA 1
ATOM 978 C C . TRP A 1 120 ? -1.052 11.010 -5.098 1.00 91.06 120 TRP A C 1
ATOM 980 O O . TRP A 1 120 ? -1.919 11.876 -5.230 1.00 91.06 120 TRP A O 1
ATOM 990 N N . GLN A 1 121 ? 0.258 11.294 -5.102 1.00 89.81 121 GLN A N 1
ATOM 991 C CA . GLN A 1 121 ? 0.801 12.655 -5.214 1.00 89.81 121 GLN A CA 1
ATOM 992 C C . GLN A 1 121 ? 1.110 13.066 -6.666 1.00 89.81 121 GLN A C 1
ATOM 994 O O . GLN A 1 121 ? 0.756 14.164 -7.081 1.00 89.81 121 GLN A O 1
ATOM 999 N N . THR A 1 122 ? 1.732 12.185 -7.456 1.00 91.56 122 THR A N 1
ATOM 1000 C CA . THR A 1 122 ? 2.214 12.458 -8.829 1.00 91.56 122 THR A CA 1
ATOM 1001 C C . THR A 1 122 ? 1.298 11.846 -9.896 1.00 91.56 122 THR A C 1
ATOM 1003 O O . THR A 1 122 ? 1.717 11.075 -10.767 1.00 91.56 122 THR A O 1
ATOM 1006 N N . LYS A 1 123 ? -0.001 12.161 -9.822 1.00 93.06 123 LYS A N 1
ATOM 1007 C CA . LYS A 1 123 ? -1.052 11.591 -10.692 1.00 93.06 123 LYS A CA 1
ATOM 1008 C C . LYS A 1 123 ? -0.751 11.756 -12.183 1.00 93.06 123 LYS A C 1
ATOM 1010 O O . LYS A 1 123 ? -1.041 10.864 -12.981 1.00 93.06 123 LYS A O 1
ATOM 1015 N N . GLU A 1 124 ? -0.121 12.860 -12.561 1.00 94.38 124 GLU A N 1
ATOM 1016 C CA . GLU A 1 124 ? 0.279 13.186 -13.927 1.00 94.38 124 GLU A CA 1
ATOM 1017 C C . GLU A 1 124 ? 1.331 12.229 -14.511 1.00 94.38 124 GLU A C 1
ATOM 1019 O O . GLU A 1 124 ? 1.455 12.122 -15.730 1.00 94.38 124 GLU A O 1
ATOM 1024 N N . LYS A 1 125 ? 2.073 11.496 -13.670 1.00 94.69 125 LYS A N 1
ATOM 1025 C CA . LYS A 1 125 ? 3.088 10.525 -14.111 1.00 94.69 125 LYS A CA 1
ATOM 1026 C C . LYS A 1 125 ? 2.516 9.161 -14.470 1.00 94.69 125 LYS A C 1
ATOM 1028 O O . LYS A 1 125 ? 3.236 8.356 -15.055 1.00 94.69 125 LYS A O 1
ATOM 1033 N N . THR A 1 126 ? 1.237 8.907 -14.190 1.00 94.38 126 THR A N 1
ATOM 1034 C CA . THR A 1 126 ? 0.597 7.596 -14.393 1.00 94.38 126 THR A CA 1
ATOM 1035 C C . THR A 1 126 ? 0.812 7.049 -15.807 1.00 94.38 126 THR A C 1
ATOM 1037 O O . THR A 1 126 ? 1.201 5.893 -15.968 1.00 94.38 126 THR A O 1
ATOM 1040 N N . VAL A 1 127 ? 0.626 7.879 -16.842 1.00 95.25 127 VAL A N 1
ATOM 1041 C CA . VAL A 1 127 ? 0.810 7.456 -18.243 1.00 95.25 127 VAL A CA 1
ATOM 1042 C C . VAL A 1 127 ? 2.271 7.109 -18.531 1.00 95.25 127 VAL A C 1
ATOM 1044 O O . VAL A 1 127 ? 2.547 6.072 -19.131 1.00 95.25 127 VAL A O 1
ATOM 1047 N N . THR A 1 128 ? 3.213 7.930 -18.064 1.00 95.25 128 THR A N 1
ATOM 1048 C CA . THR A 1 128 ? 4.653 7.687 -18.228 1.00 95.25 128 THR A CA 1
ATOM 1049 C C . THR A 1 128 ? 5.089 6.393 -17.544 1.00 95.25 128 THR A C 1
ATOM 1051 O O . THR A 1 128 ? 5.835 5.604 -18.125 1.00 95.25 128 THR A O 1
ATOM 1054 N N . ILE A 1 129 ? 4.601 6.150 -16.326 1.00 94.19 129 ILE A N 1
ATOM 1055 C CA . ILE A 1 129 ? 4.886 4.930 -15.563 1.00 94.19 129 ILE A CA 1
ATOM 1056 C C . ILE A 1 129 ? 4.322 3.712 -16.296 1.00 94.19 129 ILE A C 1
ATOM 1058 O O . ILE A 1 129 ? 5.037 2.731 -16.481 1.00 94.19 129 ILE A O 1
ATOM 1062 N N . LEU A 1 130 ? 3.077 3.781 -16.779 1.00 93.75 130 LEU A N 1
ATOM 1063 C CA . LEU A 1 130 ? 2.468 2.694 -17.545 1.00 93.75 130 LEU A CA 1
ATOM 1064 C C . LEU A 1 130 ? 3.277 2.370 -18.808 1.00 93.75 130 LEU A C 1
ATOM 1066 O O . LEU A 1 130 ? 3.586 1.205 -19.057 1.00 93.75 130 LEU A O 1
ATOM 1070 N N . GLN A 1 131 ? 3.662 3.391 -19.578 1.00 95.06 131 GLN A N 1
ATOM 1071 C CA . GLN A 1 131 ? 4.496 3.222 -20.770 1.00 95.06 131 GLN A CA 1
ATOM 1072 C C . GLN A 1 131 ? 5.818 2.521 -20.432 1.00 95.06 131 GLN A C 1
ATOM 1074 O O . GLN A 1 131 ? 6.188 1.553 -21.097 1.00 95.06 131 GLN A O 1
ATOM 1079 N N . ARG A 1 132 ? 6.510 2.956 -19.370 1.00 91.38 132 ARG A N 1
ATOM 1080 C CA . ARG A 1 132 ? 7.762 2.333 -18.911 1.00 91.38 132 ARG A CA 1
ATOM 1081 C C . ARG A 1 132 ? 7.561 0.883 -18.472 1.00 91.38 132 ARG A C 1
ATOM 1083 O O . ARG A 1 132 ? 8.369 0.039 -18.848 1.00 91.38 132 ARG A O 1
ATOM 1090 N N . SER A 1 133 ? 6.491 0.576 -17.740 1.00 91.12 133 SER A N 1
ATOM 1091 C CA . SER A 1 133 ? 6.180 -0.789 -17.294 1.00 91.12 133 SER A CA 1
ATOM 1092 C C . SER A 1 133 ? 5.936 -1.740 -18.466 1.00 91.12 133 SER A C 1
ATOM 1094 O O . SER A 1 133 ? 6.495 -2.837 -18.493 1.00 91.12 133 SER A O 1
ATOM 1096 N N . VAL A 1 134 ? 5.171 -1.307 -19.475 1.00 93.75 134 VAL A N 1
ATOM 1097 C CA . VAL A 1 134 ? 4.942 -2.097 -20.696 1.00 93.75 134 VAL A CA 1
ATOM 1098 C C . VAL A 1 134 ? 6.248 -2.303 -21.462 1.00 93.75 134 VAL A C 1
ATOM 1100 O O . VAL A 1 134 ? 6.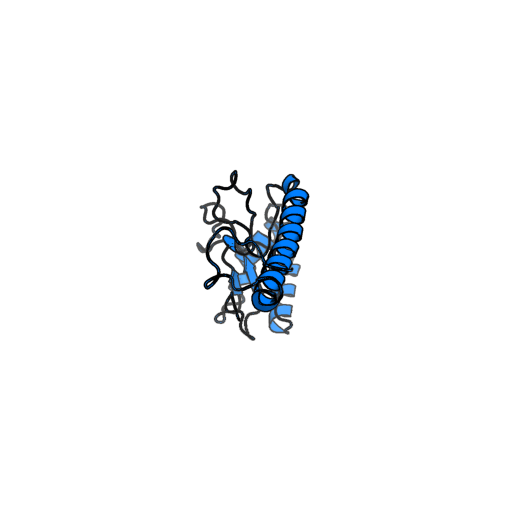573 -3.432 -21.827 1.00 93.75 134 VAL A O 1
ATOM 1103 N N . MET A 1 135 ? 7.033 -1.241 -21.663 1.00 95.00 135 MET A N 1
ATOM 1104 C CA . MET A 1 135 ? 8.320 -1.344 -22.358 1.00 95.00 135 MET A CA 1
ATOM 1105 C C . MET A 1 135 ? 9.296 -2.266 -21.629 1.00 95.00 135 MET A C 1
ATOM 1107 O O . MET A 1 135 ? 9.956 -3.077 -22.273 1.00 95.00 135 MET A O 1
ATOM 1111 N N . ARG A 1 136 ? 9.358 -2.197 -20.296 1.00 91.62 136 ARG A N 1
ATOM 1112 C CA . ARG A 1 136 ? 10.196 -3.083 -19.484 1.00 91.62 136 ARG A CA 1
ATOM 1113 C C . ARG A 1 136 ? 9.797 -4.544 -19.655 1.00 91.62 136 ARG A C 1
ATOM 1115 O O . ARG A 1 136 ? 10.661 -5.365 -19.931 1.00 91.62 136 ARG A O 1
ATOM 1122 N N . MET A 1 137 ? 8.502 -4.851 -19.581 1.00 91.81 137 MET A N 1
ATOM 1123 C CA . MET A 1 137 ? 7.995 -6.209 -19.805 1.00 91.81 137 MET A CA 1
ATOM 1124 C C . MET A 1 137 ? 8.399 -6.749 -21.186 1.00 91.81 137 MET A C 1
ATOM 1126 O O . MET A 1 137 ? 8.835 -7.895 -21.301 1.00 91.81 137 MET A O 1
ATOM 1130 N N . LEU A 1 138 ? 8.277 -5.929 -22.235 1.00 95.69 138 LEU A N 1
ATOM 1131 C CA . LEU A 1 138 ? 8.664 -6.318 -23.592 1.00 95.69 138 LEU A CA 1
ATOM 1132 C C . LEU A 1 138 ? 10.175 -6.550 -23.712 1.00 95.69 138 LEU A C 1
ATOM 1134 O O . LEU A 1 138 ? 10.591 -7.571 -24.257 1.00 95.69 138 LEU A O 1
ATOM 1138 N N . VAL A 1 139 ? 10.995 -5.639 -23.182 1.00 96.00 139 VAL A N 1
ATOM 1139 C CA . VAL A 1 139 ? 12.461 -5.752 -23.212 1.00 96.00 139 VAL A CA 1
ATOM 1140 C C . VAL A 1 139 ? 12.938 -6.976 -22.432 1.00 96.00 139 VAL A C 1
ATOM 1142 O O . VAL A 1 139 ? 13.763 -7.728 -22.944 1.00 96.00 139 VAL A O 1
ATOM 1145 N N . ASP A 1 140 ? 12.386 -7.231 -21.245 1.00 94.25 140 ASP A N 1
ATOM 1146 C CA . ASP A 1 140 ? 12.743 -8.395 -20.429 1.00 94.25 140 ASP A CA 1
ATOM 1147 C C . ASP A 1 140 ? 12.396 -9.706 -21.153 1.00 94.25 140 ASP A C 1
ATOM 1149 O O . ASP A 1 140 ? 13.182 -10.661 -21.139 1.00 94.25 140 ASP A O 1
ATOM 1153 N N . ARG A 1 141 ? 11.253 -9.749 -21.853 1.00 94.81 141 ARG A N 1
ATOM 1154 C CA . ARG A 1 141 ? 10.864 -10.907 -22.666 1.00 94.81 141 ARG A CA 1
ATOM 1155 C C . ARG A 1 141 ? 11.799 -11.113 -23.856 1.00 94.81 141 ARG A C 1
ATOM 1157 O O . ARG A 1 141 ? 12.239 -12.241 -24.069 1.00 94.81 141 ARG A O 1
ATOM 1164 N N . LEU A 1 142 ? 12.110 -10.052 -24.602 1.00 94.50 142 LEU A N 1
ATOM 1165 C CA . LEU A 1 142 ? 13.024 -10.109 -25.747 1.00 94.50 142 LEU A CA 1
ATOM 1166 C C . LEU A 1 142 ? 14.430 -10.544 -25.321 1.00 94.50 142 LEU A C 1
ATOM 1168 O O . LEU A 1 142 ? 15.020 -11.411 -25.955 1.00 94.50 142 LEU A O 1
ATOM 1172 N N . HIS A 1 143 ? 14.941 -9.992 -24.219 1.00 94.62 143 HIS A N 1
ATOM 1173 C CA . HIS A 1 143 ? 16.242 -10.360 -23.658 1.00 94.62 143 HIS A CA 1
ATOM 1174 C C . HIS A 1 143 ? 16.290 -11.821 -23.215 1.00 94.62 143 HIS A C 1
ATOM 1176 O O . HIS A 1 143 ? 17.267 -12.516 -23.482 1.00 94.62 143 HIS A O 1
ATOM 1182 N N . SER A 1 144 ? 15.228 -12.300 -22.562 1.00 94.00 144 SER A N 1
ATOM 1183 C CA . SER A 1 144 ? 15.129 -13.705 -22.154 1.00 94.00 144 SER A CA 1
ATOM 1184 C C . SER A 1 144 ? 15.133 -14.625 -23.374 1.00 94.00 144 SER A C 1
ATOM 1186 O O . SER A 1 144 ? 15.940 -15.541 -23.435 1.00 94.00 144 SER A O 1
ATOM 1188 N N . GLN A 1 145 ? 14.324 -14.316 -24.392 1.00 93.88 145 GLN A N 1
ATOM 1189 C CA . GLN A 1 145 ? 14.301 -15.088 -25.634 1.00 93.88 145 GLN A CA 1
ATOM 1190 C C . GLN A 1 145 ? 15.662 -15.077 -26.345 1.00 93.88 145 GLN A C 1
ATOM 1192 O O . GLN A 1 145 ? 16.117 -16.115 -26.805 1.00 93.88 145 GLN A O 1
ATOM 1197 N N . PHE A 1 146 ? 16.341 -13.930 -26.401 1.00 93.12 146 PHE A N 1
ATOM 1198 C CA . PHE A 1 146 ? 17.679 -13.829 -26.986 1.00 93.12 146 PHE A CA 1
ATOM 1199 C C . PHE A 1 146 ? 18.709 -14.705 -26.258 1.00 93.12 146 PHE A C 1
ATOM 1201 O O . PHE A 1 146 ? 19.555 -15.325 -26.897 1.00 93.12 146 PHE A O 1
ATOM 1208 N N . LYS A 1 147 ? 18.633 -14.774 -24.923 1.00 92.94 147 LYS A N 1
ATOM 1209 C CA . LYS A 1 147 ? 19.482 -15.657 -24.113 1.00 92.94 147 LYS A CA 1
ATOM 1210 C C . LYS A 1 147 ? 19.164 -17.133 -24.334 1.00 92.94 147 LYS A C 1
ATOM 1212 O O . LYS A 1 147 ? 20.088 -17.925 -24.487 1.00 92.94 147 LYS A O 1
ATOM 1217 N N . ASP A 1 148 ? 17.887 -17.495 -24.357 1.00 93.94 148 ASP A N 1
ATOM 1218 C CA . ASP A 1 148 ? 17.452 -18.881 -24.555 1.00 93.94 148 ASP A CA 1
ATOM 1219 C C . ASP A 1 148 ? 17.885 -19.397 -25.944 1.00 93.94 148 ASP A C 1
ATOM 1221 O O . ASP A 1 148 ? 18.379 -20.517 -26.092 1.00 93.94 148 ASP A O 1
ATOM 1225 N N . GLU A 1 149 ? 17.808 -18.529 -26.954 1.00 92.62 149 GLU A N 1
ATOM 1226 C CA . GLU A 1 149 ? 18.196 -18.797 -28.342 1.00 92.62 149 GLU A CA 1
ATOM 1227 C C . GLU A 1 149 ? 19.683 -18.513 -28.623 1.00 92.62 149 GLU A C 1
ATOM 1229 O O . GLU A 1 149 ? 20.115 -18.485 -29.772 1.00 92.62 149 GLU A O 1
ATOM 1234 N N . GLN A 1 150 ? 20.526 -18.327 -27.600 1.00 88.94 150 GLN A N 1
ATOM 1235 C CA . GLN A 1 150 ? 21.939 -17.985 -27.812 1.00 88.94 150 GLN A CA 1
ATOM 1236 C C . GLN A 1 150 ? 22.675 -19.025 -28.683 1.00 88.94 150 GLN A C 1
ATOM 1238 O O . GLN A 1 150 ? 23.577 -18.686 -29.443 1.00 88.94 150 GLN A O 1
ATOM 1243 N N . HIS A 1 151 ? 22.280 -20.293 -28.598 1.00 84.31 151 HIS A N 1
ATOM 1244 C CA . HIS A 1 151 ? 22.867 -21.389 -29.366 1.00 84.31 151 HIS A CA 1
ATOM 1245 C C . HIS A 1 151 ? 22.470 -21.401 -30.855 1.00 84.31 151 HIS A C 1
ATOM 1247 O O . HIS A 1 151 ? 23.175 -22.017 -31.651 1.00 84.31 151 HIS A O 1
ATOM 1253 N N . THR A 1 152 ? 21.368 -20.742 -31.231 1.00 86.25 152 THR A N 1
ATOM 1254 C CA . THR A 1 152 ? 20.912 -20.594 -32.626 1.00 86.25 152 THR A CA 1
ATOM 1255 C C . THR A 1 152 ? 21.299 -19.237 -33.211 1.00 86.25 152 THR A C 1
ATOM 1257 O O . THR A 1 152 ? 21.558 -19.134 -34.407 1.00 86.25 152 THR A O 1
ATOM 1260 N N . LEU A 1 153 ? 21.368 -18.199 -32.374 1.00 84.06 153 LEU A N 1
ATOM 1261 C CA . LEU A 1 153 ? 21.621 -16.818 -32.792 1.00 84.06 153 LEU A CA 1
ATOM 1262 C C . LEU A 1 153 ? 23.107 -16.455 -32.895 1.00 84.06 153 LEU A C 1
ATOM 1264 O O . LEU A 1 153 ? 23.444 -15.469 -33.548 1.00 84.06 153 LEU A O 1
ATOM 1268 N N . PHE A 1 154 ? 23.997 -17.209 -32.248 1.00 81.31 154 PHE A N 1
ATOM 1269 C CA . PHE A 1 154 ? 25.434 -16.941 -32.267 1.00 81.31 154 PHE A CA 1
ATOM 1270 C C . PHE A 1 154 ? 26.196 -18.063 -32.959 1.00 81.31 154 PHE A C 1
ATOM 1272 O O . PHE A 1 154 ? 25.979 -19.241 -32.684 1.00 81.31 154 PHE A O 1
ATOM 1279 N N . VAL A 1 155 ? 27.176 -17.687 -33.781 1.00 77.50 155 VAL A N 1
ATOM 1280 C CA . VAL A 1 155 ? 28.159 -18.630 -34.316 1.00 77.50 155 VAL A CA 1
ATOM 1281 C C . VAL A 1 155 ? 29.437 -18.560 -33.485 1.00 77.50 155 VAL A C 1
ATOM 1283 O O . VAL A 1 155 ? 29.969 -17.479 -33.223 1.00 77.50 155 VAL A O 1
ATOM 1286 N N . ASN A 1 156 ? 29.943 -19.718 -33.056 1.00 74.62 156 ASN A N 1
ATOM 1287 C CA . ASN A 1 156 ? 31.207 -19.800 -32.332 1.00 74.62 156 ASN A CA 1
ATOM 1288 C C . ASN A 1 156 ? 32.386 -19.610 -33.301 1.00 74.62 156 ASN A C 1
ATOM 1290 O O . ASN A 1 156 ? 32.805 -20.546 -33.975 1.00 74.62 156 ASN A O 1
ATOM 1294 N N . GLY A 1 157 ? 32.920 -18.389 -33.348 1.00 77.00 157 GLY A N 1
ATOM 1295 C CA . GLY A 1 157 ? 34.101 -18.030 -34.133 1.00 77.00 157 GLY A CA 1
ATOM 1296 C C . GLY A 1 157 ? 35.421 -18.076 -33.358 1.00 77.00 157 GLY A C 1
ATOM 1297 O O . GLY A 1 157 ? 36.411 -17.552 -33.854 1.00 77.00 157 GLY A O 1
ATOM 1298 N N . SER A 1 158 ? 35.479 -18.651 -32.147 1.00 80.31 158 SER A N 1
ATOM 1299 C CA . SER A 1 158 ? 36.693 -18.616 -31.305 1.00 80.31 158 SER A CA 1
ATOM 1300 C C . SER A 1 158 ? 37.911 -19.309 -31.930 1.00 80.31 158 SER A C 1
ATOM 1302 O O . SER A 1 158 ? 39.035 -19.074 -31.494 1.00 80.31 158 SER A O 1
ATOM 1304 N N . SER A 1 159 ? 37.702 -20.152 -32.941 1.00 78.19 159 SER A N 1
ATOM 1305 C CA . SER A 1 159 ? 38.752 -20.814 -33.720 1.00 78.19 159 SER A CA 1
ATOM 1306 C C . SER A 1 159 ? 39.068 -20.129 -35.057 1.00 78.19 159 SER A C 1
ATOM 1308 O O . SER A 1 159 ? 39.940 -20.615 -35.776 1.00 78.19 159 SER A O 1
ATOM 1310 N N . VAL A 1 160 ? 38.387 -19.031 -35.410 1.00 76.69 160 VAL A N 1
ATOM 1311 C CA . VAL A 1 160 ? 38.531 -18.360 -36.712 1.00 76.69 160 VAL A CA 1
ATOM 1312 C C . VAL A 1 160 ? 39.469 -17.148 -36.582 1.00 76.69 160 VAL A C 1
ATOM 1314 O O . VAL A 1 160 ? 39.184 -16.246 -35.790 1.00 76.69 160 VAL A O 1
ATOM 1317 N N . PRO A 1 161 ? 40.595 -17.099 -37.323 1.00 73.31 161 PRO A N 1
ATOM 1318 C CA . PRO A 1 161 ? 41.491 -15.946 -37.309 1.00 73.31 161 PRO A CA 1
ATOM 1319 C C . PRO A 1 161 ? 40.822 -14.728 -37.960 1.00 73.31 161 PRO A C 1
ATOM 1321 O O . PRO A 1 161 ? 40.071 -14.857 -38.920 1.00 73.31 161 PRO A O 1
ATOM 1324 N N . TYR A 1 162 ? 41.098 -13.535 -37.433 1.00 69.38 162 TYR A N 1
ATOM 1325 C CA . TYR A 1 162 ? 40.625 -12.281 -38.022 1.00 69.38 162 TYR A CA 1
ATOM 1326 C C . TYR A 1 162 ? 41.459 -11.915 -39.271 1.00 69.38 162 TYR A C 1
ATOM 1328 O O . TYR A 1 162 ? 42.684 -12.057 -39.213 1.00 69.38 162 TYR A O 1
ATOM 1336 N N . PRO A 1 163 ? 40.861 -11.362 -40.347 1.00 72.12 163 PRO A N 1
ATOM 1337 C CA . PRO A 1 163 ? 39.436 -11.076 -40.523 1.00 72.12 163 PRO A CA 1
ATOM 1338 C C . PRO A 1 163 ? 38.604 -12.346 -40.729 1.00 72.12 163 PRO A C 1
ATOM 1340 O O . PRO A 1 163 ? 39.036 -13.298 -41.367 1.00 72.12 163 PRO A O 1
ATOM 1343 N N . ILE A 1 164 ? 37.392 -12.347 -40.170 1.00 70.06 164 ILE A N 1
ATOM 1344 C CA . ILE A 1 164 ? 36.443 -13.451 -40.330 1.00 70.06 164 ILE A CA 1
ATOM 1345 C C . ILE A 1 164 ? 35.883 -13.378 -41.757 1.00 70.06 164 ILE A C 1
ATOM 1347 O O . ILE A 1 164 ? 34.904 -12.679 -42.002 1.00 70.06 164 ILE A O 1
ATOM 1351 N N . GLU A 1 165 ? 36.539 -14.044 -42.706 1.00 66.00 165 GLU A N 1
ATOM 1352 C CA . GLU A 1 165 ? 36.167 -13.988 -44.129 1.00 66.00 165 GLU A CA 1
ATOM 1353 C C . GLU A 1 165 ? 35.053 -14.987 -44.514 1.00 66.00 165 GLU A C 1
ATOM 1355 O O . GLU A 1 165 ? 34.412 -14.797 -45.543 1.00 66.00 165 GLU A O 1
ATOM 1360 N N . GLU A 1 166 ? 34.743 -15.993 -43.678 1.00 61.75 166 GLU A N 1
ATOM 1361 C CA . GLU A 1 166 ? 33.824 -17.097 -44.036 1.00 61.75 166 GLU A CA 1
ATOM 1362 C C . GLU A 1 166 ? 32.880 -17.551 -42.902 1.00 61.75 166 GLU A C 1
ATOM 1364 O O . GLU A 1 166 ? 32.744 -18.739 -42.607 1.00 61.75 166 GLU A O 1
ATOM 1369 N N . LEU A 1 167 ? 32.168 -16.628 -42.253 1.00 58.28 167 LEU A N 1
ATOM 1370 C CA . LEU A 1 167 ? 30.926 -17.015 -41.573 1.00 58.28 167 LEU A CA 1
ATOM 1371 C C . LEU A 1 167 ? 29.780 -16.877 -42.577 1.00 58.28 167 LEU A C 1
ATOM 1373 O O . LEU A 1 167 ? 29.201 -15.803 -42.718 1.00 58.28 167 LEU A O 1
ATOM 1377 N N . HIS A 1 168 ? 29.479 -17.950 -43.312 1.00 57.94 168 HIS A N 1
ATOM 1378 C CA . HIS A 1 168 ? 28.226 -18.049 -44.063 1.00 57.94 168 HIS A CA 1
ATOM 1379 C C . HIS A 1 168 ? 27.070 -18.146 -43.057 1.00 57.94 168 HIS A C 1
ATOM 1381 O O . HIS A 1 168 ? 26.766 -19.235 -42.569 1.00 57.94 168 HIS A O 1
ATOM 1387 N N . ILE A 1 169 ? 26.503 -16.992 -42.698 1.00 54.34 169 ILE A N 1
ATOM 1388 C CA . ILE A 1 169 ? 25.256 -16.874 -41.928 1.00 54.34 169 ILE A CA 1
ATOM 1389 C C . ILE A 1 169 ? 24.075 -17.062 -42.880 1.00 54.34 169 ILE A C 1
ATOM 1391 O O . ILE A 1 169 ? 24.102 -16.431 -43.964 1.00 54.34 169 ILE A O 1
#

Radius of gyration: 24.05 Å; chains: 1; bounding box: 63×36×64 Å

Organism: Bionectria ochroleuca (NCBI:txid29856)

Secondary structure (DSSP, 8-state):
--TT---TT--EEEEE--SSGGGB-TTS-BPEEEEEEEE--SHHHHHHHHHHHTHHHHSTTGGGGGTSTTTHHHHIIIIIGGG--STTSEEEEPHHHHSB-TTGGGGTSS-B-SSS---SS-GGGHHHHHHHHHHHHHHHHHHHHHHHTHHHH----TTSPSS------

Sequence (169 aa):
MNLWDYKPHTLIAMAEDLDIPPDYDPQGKIILNTGFLIAQASERTSQMMDMWETCPEKIEGCNHWKHNWAHEQSAFSYYIRYNFTEPDEVRNIPCAHANGNEYYEEGKGACRGHFVSHNWQTKEKTVTILQRSVMRMLVDRLHSQFKDEQHTLFVNGSSVPYPIEELHI

pLDDT: mean 92.55, std 8.51, range [54.34, 98.44]